Protein AF-A0A1Z9LN44-F1 (afdb_monomer)

Secondary structure (DSSP, 8-state):
-EES-EE-TT-EE-S-EEES-EE-TT-EE-TT-EEES-EE---SSPPPHHHHHHHHHTTPPPSEE-TT-EEESEEE-TT-EE-TT-EE--TT--S-EEEGGGTEEEETTEEEEPTT-EE-TT-B-

Structure (mmCIF, N/CA/C/O backbone):
data_AF-A0A1Z9LN44-F1
#
_entry.id   AF-A0A1Z9LN44-F1
#
loop_
_atom_site.group_PDB
_atom_site.id
_atom_site.type_symbol
_atom_site.label_atom_id
_atom_site.label_alt_id
_atom_site.label_comp_id
_atom_site.label_asym_id
_atom_site.label_entity_id
_atom_site.label_seq_id
_atom_site.pdbx_PDB_ins_code
_atom_site.Cartn_x
_atom_site.Cartn_y
_atom_site.Cartn_z
_atom_site.occupancy
_atom_site.B_iso_or_equiv
_atom_site.auth_seq_id
_atom_site.auth_comp_id
_atom_site.auth_asym_id
_atom_site.auth_atom_id
_atom_site.pdbx_PDB_model_num
ATOM 1 N N . GLN A 1 1 ? 5.249 14.923 4.087 1.00 91.19 1 GLN A N 1
ATOM 2 C CA . GLN A 1 1 ? 5.811 15.051 5.451 1.00 91.19 1 GLN A CA 1
ATOM 3 C C . GLN A 1 1 ? 5.856 13.667 6.087 1.00 91.19 1 GLN A C 1
ATOM 5 O O . GLN A 1 1 ? 4.901 12.926 5.902 1.00 91.19 1 GLN A O 1
ATOM 10 N N . ILE A 1 2 ? 6.931 13.304 6.794 1.00 96.94 2 ILE A N 1
ATOM 11 C CA . ILE A 1 2 ? 7.045 12.009 7.490 1.00 96.94 2 ILE A CA 1
ATOM 12 C C . ILE A 1 2 ? 7.294 12.278 8.974 1.00 96.94 2 ILE A C 1
ATOM 14 O O . ILE A 1 2 ? 8.217 13.020 9.305 1.00 96.94 2 ILE A O 1
ATOM 18 N N . THR A 1 3 ? 6.479 11.706 9.857 1.00 98.44 3 THR A N 1
ATOM 19 C CA . THR A 1 3 ? 6.568 11.903 11.313 1.00 98.44 3 THR A CA 1
ATOM 20 C C . THR A 1 3 ? 6.318 10.595 12.058 1.00 98.44 3 THR A C 1
ATOM 22 O O . THR A 1 3 ? 5.474 9.791 11.659 1.00 98.44 3 THR A O 1
ATOM 25 N N . ASN A 1 4 ? 7.066 10.358 13.141 1.00 98.06 4 ASN A N 1
ATOM 26 C CA . ASN A 1 4 ? 6.924 9.181 14.013 1.00 98.06 4 ASN A CA 1
ATOM 27 C C . ASN A 1 4 ? 6.892 7.839 13.259 1.00 98.06 4 ASN A C 1
ATOM 29 O O . ASN A 1 4 ? 6.145 6.942 13.629 1.00 98.06 4 ASN A O 1
ATOM 33 N N . SER A 1 5 ? 7.642 7.723 12.161 1.00 98.56 5 SER A N 1
ATOM 34 C CA . SER A 1 5 ? 7.526 6.593 11.237 1.00 98.56 5 SER A CA 1
ATOM 35 C C . SER A 1 5 ? 8.878 5.971 10.923 1.00 98.56 5 SER A C 1
ATOM 37 O O . SER A 1 5 ? 9.894 6.665 10.890 1.00 98.56 5 SER A O 1
ATOM 39 N N . ILE A 1 6 ? 8.870 4.669 10.650 1.00 98.44 6 ILE A N 1
ATOM 40 C CA . ILE A 1 6 ? 10.037 3.910 10.193 1.00 98.44 6 ILE A CA 1
ATOM 41 C C . ILE A 1 6 ? 9.913 3.708 8.686 1.00 98.44 6 ILE A C 1
ATOM 43 O O . ILE A 1 6 ? 8.862 3.292 8.200 1.00 98.44 6 ILE A O 1
ATOM 47 N N . VAL A 1 7 ? 10.988 3.988 7.949 1.00 98.31 7 VAL A N 1
ATOM 48 C CA . VAL A 1 7 ? 11.050 3.795 6.496 1.00 98.31 7 VAL A CA 1
ATOM 49 C C . VAL A 1 7 ? 12.089 2.733 6.173 1.00 98.31 7 VAL A C 1
ATOM 51 O O . VAL A 1 7 ? 13.272 2.902 6.458 1.00 98.31 7 VAL A O 1
ATOM 54 N N . GLY A 1 8 ? 11.628 1.635 5.586 1.00 97.38 8 GLY A N 1
ATOM 55 C CA . GLY A 1 8 ? 12.452 0.517 5.162 1.00 97.38 8 GLY A CA 1
ATOM 56 C C . GLY A 1 8 ? 13.244 0.806 3.891 1.00 97.38 8 GLY A C 1
ATOM 57 O O . GLY A 1 8 ? 12.963 1.736 3.128 1.00 97.38 8 GLY A O 1
ATOM 58 N N . GLU A 1 9 ? 14.240 -0.038 3.653 1.00 97.88 9 GLU A N 1
ATOM 59 C CA . GLU A 1 9 ? 15.182 0.081 2.543 1.00 97.88 9 GLU A CA 1
ATOM 60 C C . GLU A 1 9 ? 14.505 0.050 1.170 1.00 97.88 9 GLU A C 1
ATOM 62 O O . GLU A 1 9 ? 13.513 -0.649 0.951 1.00 97.88 9 GLU A O 1
ATOM 67 N N . GLY A 1 10 ? 15.064 0.797 0.215 1.00 96.69 10 GLY A N 1
ATOM 68 C CA . GLY A 1 10 ? 14.580 0.816 -1.167 1.00 96.69 10 GLY A CA 1
ATOM 69 C C . GLY A 1 10 ? 13.183 1.417 -1.344 1.00 96.69 10 GLY A C 1
ATOM 70 O O . GLY A 1 10 ? 12.569 1.206 -2.386 1.00 96.69 10 GLY A O 1
ATOM 71 N N . SER A 1 11 ? 12.657 2.135 -0.348 1.00 97.50 11 SER A N 1
ATOM 72 C CA . SER A 1 11 ? 11.354 2.792 -0.454 1.00 97.50 11 SER A CA 1
ATOM 73 C C . SER A 1 11 ? 11.384 3.955 -1.452 1.00 97.50 11 SER A C 1
ATOM 75 O O . SER A 1 11 ? 12.303 4.772 -1.452 1.00 97.50 11 SER A O 1
ATOM 77 N N . ILE A 1 12 ? 10.346 4.054 -2.281 1.00 97.88 12 ILE A N 1
ATOM 78 C CA . ILE A 1 12 ? 10.142 5.135 -3.249 1.00 97.88 12 ILE A CA 1
ATOM 79 C C . ILE A 1 12 ? 8.933 5.945 -2.790 1.00 97.88 12 ILE A C 1
ATOM 81 O O . ILE A 1 12 ? 7.792 5.505 -2.928 1.00 97.88 12 ILE A O 1
ATOM 85 N N . LEU A 1 13 ? 9.186 7.137 -2.253 1.00 97.88 13 LEU A N 1
ATOM 86 C CA . LEU A 1 13 ? 8.158 8.024 -1.710 1.00 97.88 13 LEU A CA 1
ATOM 87 C C . LEU A 1 13 ? 8.063 9.290 -2.567 1.00 97.88 13 LEU A C 1
ATOM 89 O O . LEU A 1 13 ? 9.072 9.951 -2.821 1.00 97.88 13 LEU A O 1
ATOM 93 N N . LYS A 1 14 ? 6.857 9.622 -3.030 1.00 97.12 14 LYS A N 1
ATOM 94 C CA . LYS A 1 14 ? 6.560 10.893 -3.707 1.00 97.12 14 LYS A CA 1
ATOM 95 C C . LYS A 1 14 ? 6.056 11.932 -2.695 1.00 97.12 14 LYS A C 1
ATOM 97 O O . LYS A 1 14 ? 6.318 11.821 -1.496 1.00 97.12 14 LYS A O 1
ATOM 102 N N . SER A 1 15 ? 5.343 12.955 -3.162 1.00 97.06 15 SER A N 1
ATOM 103 C CA . SER A 1 15 ? 4.736 13.991 -2.319 1.00 97.06 15 SER A CA 1
ATOM 104 C C . SER A 1 15 ? 3.594 13.412 -1.476 1.00 97.06 15 SER A C 1
ATOM 106 O O . SER A 1 15 ? 2.438 13.513 -1.861 1.00 97.06 15 SER A O 1
ATOM 108 N N . CYS A 1 16 ? 3.916 12.778 -0.347 1.00 97.62 16 CYS A N 1
ATOM 109 C CA . CYS A 1 16 ? 2.964 12.081 0.525 1.00 97.62 16 CYS A CA 1
ATOM 110 C C . CYS A 1 16 ? 3.095 12.507 1.998 1.00 97.62 16 CYS A C 1
ATOM 112 O O . CYS A 1 16 ? 4.082 13.135 2.409 1.00 97.62 16 CYS A O 1
ATOM 114 N N . SER A 1 17 ? 2.087 12.157 2.795 1.00 98.50 17 SER A N 1
ATOM 115 C CA . SER A 1 17 ? 2.015 12.394 4.237 1.00 98.50 17 SER A CA 1
ATOM 116 C C . SER A 1 17 ? 1.961 11.065 4.978 1.00 98.50 17 SER A C 1
ATOM 118 O O . SER A 1 17 ? 1.038 10.283 4.780 1.00 98.50 17 SER A O 1
ATOM 120 N N . ILE A 1 18 ? 2.955 10.804 5.824 1.00 98.62 18 ILE A N 1
ATOM 121 C CA . ILE A 1 18 ? 3.114 9.538 6.544 1.00 98.62 18 ILE A CA 1
ATOM 122 C C . ILE A 1 18 ? 3.272 9.856 8.030 1.00 98.62 18 ILE A C 1
ATOM 124 O O . ILE A 1 18 ? 4.232 10.523 8.421 1.00 98.62 18 ILE A O 1
ATOM 128 N N . HIS A 1 19 ? 2.337 9.389 8.852 1.00 98.75 19 HIS A N 1
ATOM 129 C CA . HIS A 1 19 ? 2.322 9.637 10.291 1.00 98.75 19 HIS A CA 1
ATOM 130 C C . HIS A 1 19 ? 2.137 8.332 11.063 1.00 98.75 19 HIS A C 1
ATOM 132 O O . HIS A 1 19 ? 1.161 7.617 10.845 1.00 98.75 19 HIS A O 1
ATOM 138 N N . HIS A 1 20 ? 3.031 8.051 12.010 1.00 98.69 20 HIS A N 1
ATOM 139 C CA . HIS A 1 20 ? 2.941 6.870 12.873 1.00 98.69 20 HIS A CA 1
ATOM 140 C C . HIS A 1 20 ? 2.784 5.559 12.080 1.00 98.69 20 HIS A C 1
ATOM 142 O O . HIS A 1 20 ? 1.851 4.786 12.277 1.00 98.69 20 HIS A O 1
ATOM 148 N N . CYS A 1 21 ? 3.669 5.350 11.106 1.00 98.75 21 CYS A N 1
ATOM 149 C CA . CYS A 1 21 ? 3.632 4.199 10.209 1.00 98.75 21 CYS A CA 1
ATOM 150 C C . CYS A 1 21 ? 4.946 3.417 10.228 1.00 98.75 21 CYS A C 1
ATOM 152 O O . CYS A 1 21 ? 6.016 3.947 10.533 1.00 98.75 21 CYS A O 1
ATOM 154 N N . VAL A 1 22 ? 4.875 2.160 9.802 1.00 98.75 22 VAL A N 1
ATOM 155 C CA . VAL A 1 22 ? 6.055 1.357 9.469 1.00 98.75 22 VAL A CA 1
ATOM 156 C C . VAL A 1 22 ? 5.965 0.998 7.997 1.00 98.75 22 VAL A C 1
ATOM 158 O O . VAL A 1 22 ? 5.019 0.336 7.579 1.00 98.75 22 VAL A O 1
ATOM 161 N N . LEU A 1 23 ? 6.930 1.455 7.204 1.00 98.56 23 LEU A N 1
ATOM 162 C CA . LEU A 1 23 ? 7.051 1.106 5.795 1.00 98.56 23 LEU A CA 1
ATOM 163 C C . LEU A 1 23 ? 8.133 0.043 5.646 1.00 98.56 23 LEU A C 1
ATOM 165 O O . LEU A 1 23 ? 9.288 0.268 5.989 1.00 98.56 23 LEU A O 1
ATOM 169 N N . GLY A 1 24 ? 7.754 -1.112 5.123 1.00 98.25 24 GLY A N 1
ATOM 170 C CA . GLY A 1 24 ? 8.633 -2.226 4.822 1.00 98.25 24 GLY A CA 1
ATOM 171 C C . GLY A 1 24 ? 9.465 -1.977 3.570 1.00 98.25 24 GLY A C 1
ATOM 172 O O . GLY A 1 24 ? 9.354 -0.946 2.899 1.00 98.25 24 GLY A O 1
ATOM 173 N N . VAL A 1 25 ? 10.321 -2.941 3.250 1.00 98.12 25 VAL A N 1
ATOM 174 C CA . VAL A 1 25 ? 11.273 -2.830 2.140 1.00 98.12 25 VAL A CA 1
ATOM 175 C C . VAL A 1 25 ? 10.567 -2.627 0.800 1.00 98.12 25 VAL A C 1
ATOM 177 O O . VAL A 1 25 ? 9.528 -3.228 0.531 1.00 98.12 25 VAL A O 1
ATOM 180 N N . ARG A 1 26 ? 11.151 -1.797 -0.066 1.00 98.25 26 ARG A N 1
ATOM 181 C CA . ARG A 1 26 ? 10.644 -1.512 -1.420 1.00 98.25 26 ARG A CA 1
ATOM 182 C C . ARG A 1 26 ? 9.212 -0.967 -1.449 1.00 98.25 26 ARG A C 1
ATOM 184 O O . ARG A 1 26 ? 8.508 -1.120 -2.445 1.00 98.25 26 ARG A O 1
ATOM 191 N N . SER A 1 27 ? 8.770 -0.321 -0.370 1.00 98.31 27 SER A N 1
ATOM 192 C CA . SER A 1 27 ? 7.466 0.341 -0.339 1.00 98.31 27 SER A CA 1
ATOM 193 C C . SER A 1 27 ? 7.417 1.455 -1.381 1.00 98.31 27 SER A C 1
ATOM 195 O O . SER A 1 27 ? 8.319 2.290 -1.443 1.00 98.31 27 SER A O 1
ATOM 197 N N . ARG A 1 28 ? 6.352 1.502 -2.184 1.00 98.12 28 ARG A N 1
ATOM 198 C CA . ARG A 1 28 ? 6.139 2.570 -3.164 1.00 98.12 28 ARG A CA 1
ATOM 199 C C . ARG A 1 28 ? 4.862 3.335 -2.867 1.00 98.12 28 ARG A C 1
ATOM 201 O O . ARG A 1 28 ? 3.775 2.765 -2.924 1.00 98.12 28 ARG A O 1
ATOM 208 N N . ILE A 1 29 ? 5.018 4.620 -2.568 1.00 98.50 29 ILE A N 1
ATOM 209 C CA . ILE A 1 29 ? 3.936 5.519 -2.171 1.00 98.50 29 ILE A CA 1
ATOM 210 C C . ILE A 1 29 ? 3.871 6.678 -3.168 1.00 98.50 29 ILE A C 1
ATOM 212 O O . ILE A 1 29 ? 4.824 7.457 -3.282 1.00 98.50 29 ILE A O 1
ATOM 216 N N . GLU A 1 30 ? 2.768 6.767 -3.915 1.00 98.31 30 GLU A N 1
ATOM 217 C CA . GLU A 1 30 ? 2.554 7.818 -4.914 1.00 98.31 30 GLU A CA 1
ATOM 218 C C . GLU A 1 30 ? 2.147 9.160 -4.272 1.00 98.31 30 GLU A C 1
ATOM 220 O O . GLU A 1 30 ? 2.022 9.296 -3.052 1.00 98.31 30 GLU A O 1
ATOM 225 N N . SER A 1 31 ? 2.025 10.201 -5.099 1.00 98.44 31 SER A N 1
ATOM 226 C CA . SER A 1 31 ? 1.705 11.554 -4.634 1.00 98.44 31 SER A CA 1
ATOM 227 C C . SER A 1 31 ? 0.319 11.638 -3.995 1.00 98.44 31 SER A C 1
ATOM 229 O O . SER A 1 31 ? -0.583 10.865 -4.309 1.00 98.44 31 SER A O 1
ATOM 231 N N . ASP A 1 32 ? 0.139 12.622 -3.122 1.00 98.38 32 ASP A N 1
ATOM 232 C CA . ASP A 1 32 ? -1.119 12.948 -2.448 1.00 98.38 32 ASP A CA 1
ATOM 233 C C . ASP A 1 32 ? -1.658 11.811 -1.557 1.00 98.38 32 ASP A C 1
ATOM 235 O O . ASP A 1 32 ? -2.812 11.836 -1.140 1.00 98.38 32 ASP A O 1
ATOM 239 N N . VAL A 1 33 ? -0.819 10.817 -1.241 1.00 98.75 33 VAL A N 1
ATOM 240 C CA . VAL A 1 33 ? -1.164 9.727 -0.326 1.00 98.75 33 VAL A CA 1
ATOM 241 C C . VAL A 1 33 ? -1.055 10.179 1.126 1.00 98.75 33 VAL A C 1
ATOM 243 O O . VAL A 1 33 ? -0.085 10.839 1.513 1.00 98.75 33 VAL A O 1
ATOM 246 N N . VAL A 1 34 ? -2.018 9.749 1.942 1.00 98.81 34 VAL A N 1
ATOM 247 C CA . VAL A 1 34 ? -2.010 9.908 3.398 1.00 98.81 34 VAL A CA 1
ATOM 248 C C . VAL A 1 34 ? -1.995 8.532 4.058 1.00 98.81 34 VAL A C 1
ATOM 250 O O . VAL A 1 34 ? -2.966 7.788 3.957 1.00 98.81 34 VAL A O 1
ATOM 253 N N . LEU A 1 35 ? -0.911 8.209 4.761 1.00 98.75 35 LEU A N 1
ATOM 254 C CA . LEU A 1 35 ? -0.807 7.023 5.611 1.00 98.75 35 LEU A CA 1
ATOM 255 C C . LEU A 1 35 ? -0.797 7.440 7.081 1.00 98.75 35 LEU A C 1
ATOM 257 O O . LEU A 1 35 ? 0.001 8.293 7.483 1.00 98.75 35 LEU A O 1
ATOM 261 N N . GLN A 1 36 ? -1.662 6.822 7.882 1.00 98.75 36 GLN A N 1
ATOM 262 C CA . GLN A 1 36 ? -1.737 7.054 9.322 1.00 98.75 36 GLN A CA 1
ATOM 263 C C . GLN A 1 36 ? -1.911 5.735 10.077 1.00 98.75 36 GLN A C 1
ATOM 265 O O . GLN A 1 36 ? -2.750 4.921 9.692 1.00 98.75 36 GLN A O 1
ATOM 270 N N . ASP A 1 37 ? -1.158 5.514 11.154 1.00 98.62 37 ASP A N 1
ATOM 271 C CA . ASP A 1 37 ? -1.330 4.337 12.024 1.00 98.62 37 ASP A CA 1
ATOM 272 C C . ASP A 1 37 ? -1.307 3.009 11.232 1.00 98.62 37 ASP A C 1
ATOM 274 O O . ASP A 1 37 ? -2.105 2.107 11.473 1.00 98.62 37 ASP A O 1
ATOM 278 N N . THR A 1 38 ? -0.457 2.927 10.200 1.00 98.75 38 THR A N 1
ATOM 279 C CA . THR A 1 38 ? -0.501 1.869 9.177 1.00 98.75 38 THR A CA 1
ATOM 280 C C . THR A 1 38 ? 0.837 1.140 9.064 1.00 98.75 38 THR A C 1
ATOM 282 O O . THR A 1 38 ? 1.905 1.758 9.032 1.00 98.75 38 THR A O 1
ATOM 285 N N . LEU A 1 39 ? 0.776 -0.188 8.954 1.00 98.81 39 LEU A N 1
ATOM 286 C CA . LEU A 1 39 ? 1.910 -1.038 8.596 1.00 98.81 39 LEU A CA 1
ATOM 287 C C . LEU A 1 39 ? 1.840 -1.365 7.103 1.00 98.81 39 LEU A C 1
ATOM 289 O O . LEU A 1 39 ? 0.896 -2.002 6.650 1.00 98.81 39 LEU A O 1
ATOM 293 N N . VAL A 1 40 ? 2.853 -0.972 6.341 1.00 98.69 40 VAL A N 1
ATOM 294 C CA . VAL A 1 40 ? 3.022 -1.363 4.939 1.00 98.69 40 VAL A CA 1
ATOM 295 C C . VAL A 1 40 ? 4.129 -2.405 4.887 1.00 98.69 40 VAL A C 1
ATOM 297 O O . VAL A 1 40 ? 5.264 -2.090 5.209 1.00 98.69 40 VAL A O 1
ATOM 300 N N . MET A 1 41 ? 3.844 -3.642 4.486 1.00 98.50 41 MET A N 1
ATOM 301 C CA . MET A 1 41 ? 4.852 -4.713 4.429 1.00 98.50 41 MET A CA 1
ATOM 302 C C . MET A 1 41 ? 5.859 -4.521 3.283 1.00 9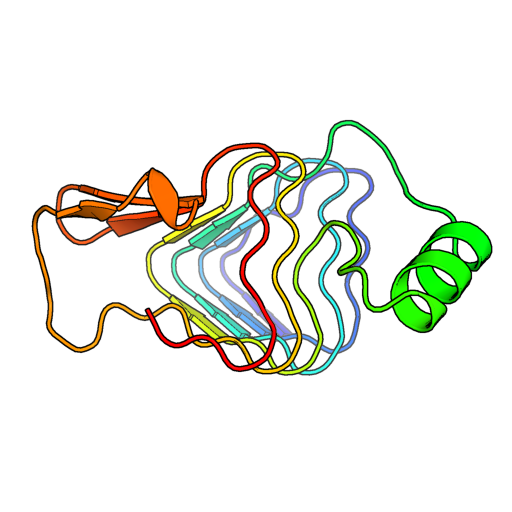8.50 41 MET A C 1
ATOM 304 O O . MET A 1 41 ? 6.974 -5.042 3.345 1.00 98.50 41 MET A O 1
ATOM 308 N N . GLY A 1 42 ? 5.486 -3.756 2.253 1.00 97.81 42 GLY A N 1
ATOM 309 C CA . GLY A 1 42 ? 6.349 -3.404 1.128 1.00 97.81 42 GLY A CA 1
ATOM 310 C C . GLY A 1 42 ? 6.220 -4.359 -0.061 1.00 97.81 42 GLY A C 1
ATOM 311 O O . GLY A 1 42 ? 5.128 -4.845 -0.360 1.00 97.81 42 GLY A O 1
ATOM 312 N N . ALA A 1 43 ? 7.321 -4.607 -0.772 1.00 98.06 43 ALA A N 1
ATOM 313 C CA . ALA A 1 43 ? 7.312 -5.403 -1.998 1.00 98.06 43 ALA A CA 1
ATOM 314 C C . ALA A 1 43 ? 8.517 -6.348 -2.133 1.00 98.06 43 ALA A C 1
ATOM 316 O O . ALA A 1 43 ? 9.649 -6.060 -1.729 1.00 98.06 43 ALA A O 1
ATOM 317 N N . ASP A 1 44 ? 8.270 -7.496 -2.761 1.00 97.94 44 ASP A N 1
ATOM 318 C CA . ASP A 1 44 ? 9.295 -8.491 -3.081 1.00 97.94 44 ASP A CA 1
ATOM 319 C C . ASP A 1 44 ? 10.141 -8.070 -4.301 1.00 97.94 44 ASP A C 1
ATOM 321 O O . ASP A 1 44 ? 11.287 -8.500 -4.428 1.00 97.94 44 ASP A O 1
ATOM 325 N N . PHE A 1 45 ? 9.619 -7.184 -5.155 1.00 97.56 45 PHE A N 1
ATOM 326 C CA . PHE A 1 45 ? 10.247 -6.723 -6.397 1.00 97.56 45 PHE A CA 1
ATOM 327 C C . PHE A 1 45 ? 9.925 -5.248 -6.688 1.00 97.56 45 PHE A C 1
ATOM 329 O O . PHE A 1 45 ? 9.017 -4.667 -6.096 1.00 97.56 45 PHE A O 1
ATOM 336 N N . PHE A 1 46 ? 10.681 -4.645 -7.607 1.00 97.06 46 PHE A N 1
ATOM 337 C CA . PHE A 1 46 ? 10.356 -3.343 -8.191 1.00 97.06 46 PHE A CA 1
ATOM 338 C C . PHE A 1 46 ? 9.663 -3.537 -9.537 1.00 97.06 46 PHE A C 1
ATOM 340 O O . PHE A 1 46 ? 10.055 -4.411 -10.302 1.00 97.06 46 PHE A O 1
ATOM 347 N N . GLU A 1 47 ? 8.685 -2.687 -9.837 1.00 96.62 47 GLU A N 1
ATOM 348 C CA . GLU A 1 47 ? 8.187 -2.497 -11.202 1.00 96.62 47 GLU A CA 1
ATOM 349 C C . GLU A 1 47 ? 8.880 -1.267 -11.802 1.00 96.62 47 GLU A C 1
ATOM 351 O O . GLU A 1 47 ? 8.874 -0.180 -11.200 1.00 96.62 47 GLU A O 1
ATOM 356 N N . SER A 1 48 ? 9.483 -1.438 -12.977 1.00 96.06 48 SER A N 1
ATOM 357 C CA . SER A 1 48 ? 10.080 -0.350 -13.751 1.00 96.06 48 SER A CA 1
ATOM 358 C C . SER A 1 48 ? 9.026 0.676 -14.174 1.00 96.06 48 SER A C 1
ATOM 360 O O . SER A 1 48 ? 7.824 0.411 -14.184 1.00 96.06 48 SER A O 1
ATOM 362 N N . SER A 1 49 ? 9.466 1.885 -14.521 1.00 93.81 49 SER A N 1
ATOM 363 C CA . SER A 1 49 ? 8.552 2.933 -14.986 1.00 93.81 49 SER A CA 1
ATOM 364 C C . SER A 1 49 ? 7.753 2.500 -16.222 1.00 93.81 49 SER A C 1
ATOM 366 O O . SER A 1 49 ? 6.554 2.768 -16.272 1.00 93.81 49 SER A O 1
ATOM 368 N N . ASP A 1 50 ? 8.385 1.781 -17.154 1.00 96.50 50 ASP A N 1
ATOM 369 C CA . ASP A 1 50 ? 7.753 1.320 -18.397 1.00 96.50 50 ASP A CA 1
ATOM 370 C C . ASP A 1 50 ? 6.722 0.215 -18.136 1.00 96.50 50 ASP A C 1
ATOM 372 O O . ASP A 1 50 ? 5.610 0.274 -18.656 1.00 96.50 50 ASP A O 1
ATOM 376 N N . GLU A 1 51 ? 7.039 -0.756 -17.268 1.00 96.06 51 GLU A N 1
ATOM 377 C CA . GLU A 1 51 ? 6.085 -1.800 -16.861 1.00 96.06 51 GLU A CA 1
ATOM 378 C C . GLU A 1 51 ? 4.849 -1.198 -16.194 1.00 96.06 51 GLU A C 1
ATOM 380 O O . GLU A 1 51 ? 3.727 -1.629 -16.458 1.00 96.06 51 GLU A O 1
ATOM 385 N N . ARG A 1 52 ? 5.041 -0.182 -15.346 1.00 96.38 52 ARG A N 1
ATOM 386 C CA . ARG A 1 52 ? 3.936 0.502 -14.666 1.00 96.38 52 ARG A CA 1
ATOM 387 C C . ARG A 1 52 ? 3.067 1.277 -15.644 1.00 96.38 52 ARG A C 1
ATOM 389 O O . ARG A 1 52 ? 1.849 1.169 -15.551 1.00 96.38 52 ARG A O 1
ATOM 396 N N . ALA A 1 53 ? 3.677 2.021 -16.566 1.00 94.94 53 ALA A N 1
ATOM 397 C CA . ALA A 1 53 ? 2.949 2.769 -17.587 1.00 94.94 53 ALA A CA 1
ATOM 398 C C . ALA A 1 53 ? 2.127 1.824 -18.475 1.00 94.94 53 ALA A C 1
ATOM 400 O O . ALA A 1 53 ? 0.918 1.996 -18.603 1.00 94.94 53 ALA A O 1
ATOM 401 N N . LEU A 1 54 ? 2.753 0.755 -18.978 1.00 96.25 54 LEU A N 1
ATOM 402 C CA . LEU A 1 54 ? 2.083 -0.257 -19.794 1.00 96.25 54 LEU A CA 1
ATOM 403 C C . LEU A 1 54 ? 0.944 -0.954 -19.036 1.00 96.25 54 LEU A C 1
ATOM 405 O O . LEU A 1 54 ? -0.106 -1.248 -19.609 1.00 96.25 54 LEU A O 1
ATOM 409 N N . LEU A 1 55 ? 1.141 -1.246 -17.748 1.00 95.94 55 LEU A N 1
ATOM 410 C CA . LEU A 1 55 ? 0.106 -1.847 -16.913 1.00 95.94 55 LEU A CA 1
ATOM 411 C C . LEU A 1 55 ? -1.089 -0.901 -16.747 1.00 95.94 55 LEU A C 1
ATOM 413 O O . LEU A 1 55 ? -2.226 -1.341 -16.901 1.00 95.94 55 LEU A O 1
ATOM 417 N N . GLN A 1 56 ? -0.838 0.383 -16.488 1.00 93.94 56 GLN A N 1
ATOM 418 C CA . GLN A 1 56 ? -1.882 1.400 -16.357 1.00 93.94 56 GLN A CA 1
ATOM 419 C C . GLN A 1 56 ? -2.652 1.616 -17.663 1.00 93.94 56 GLN A C 1
ATOM 421 O O . GLN A 1 56 ? -3.877 1.693 -17.634 1.00 93.94 56 GLN A O 1
ATOM 426 N N . GLU A 1 57 ? -1.972 1.636 -18.813 1.00 94.81 57 GLU A N 1
ATOM 427 C CA . GLU A 1 57 ? -2.613 1.707 -20.136 1.00 94.81 57 GLU A CA 1
ATOM 428 C C . GLU A 1 57 ? -3.581 0.542 -20.383 1.00 94.81 57 GLU A C 1
ATOM 430 O O . GLU A 1 57 ? -4.597 0.695 -21.058 1.00 94.81 57 GLU A O 1
ATOM 435 N N . ARG A 1 58 ? -3.294 -0.624 -19.795 1.00 95.94 58 ARG A N 1
ATOM 436 C CA . ARG A 1 58 ? -4.148 -1.820 -19.853 1.00 95.94 58 ARG A CA 1
ATOM 437 C C . ARG A 1 58 ? -5.225 -1.853 -18.763 1.00 95.94 58 ARG A C 1
ATOM 439 O O . ARG A 1 58 ? -5.912 -2.863 -18.631 1.00 95.94 58 ARG A O 1
ATOM 446 N N . GLY A 1 59 ? -5.365 -0.787 -17.975 1.00 93.81 59 GLY A N 1
ATOM 447 C CA . GLY A 1 59 ? -6.312 -0.696 -16.861 1.00 93.81 59 GLY A CA 1
ATOM 448 C C . GLY A 1 59 ? -5.882 -1.447 -15.596 1.00 93.81 59 GLY A C 1
ATOM 449 O O . GLY A 1 59 ? -6.697 -1.658 -14.703 1.00 93.81 59 GLY A O 1
ATOM 450 N N . GLY A 1 60 ? -4.623 -1.881 -15.508 1.00 96.44 60 GLY A N 1
ATOM 451 C CA . GLY A 1 60 ? -4.072 -2.525 -14.321 1.00 96.44 60 GLY A CA 1
ATOM 452 C C . GLY A 1 60 ? -3.552 -1.524 -13.285 1.00 96.44 60 GLY A C 1
ATOM 453 O O . GLY A 1 60 ? -3.151 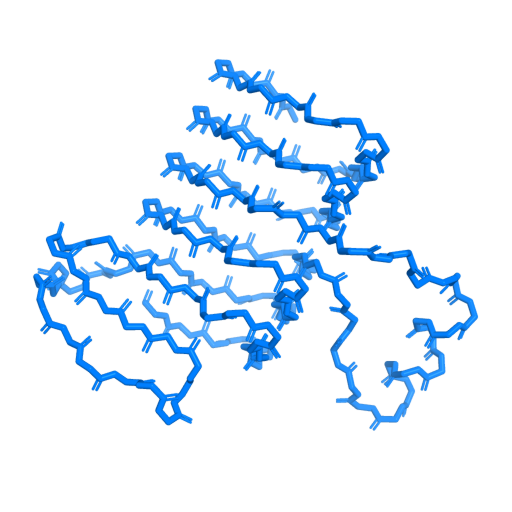-0.407 -13.610 1.00 96.44 60 GLY A O 1
ATOM 454 N N . ILE A 1 61 ? -3.504 -1.955 -12.023 1.00 98.25 61 ILE A N 1
ATOM 455 C CA . ILE A 1 61 ? -3.024 -1.143 -10.897 1.00 98.25 61 ILE A CA 1
ATOM 456 C C . ILE A 1 61 ? -1.603 -1.591 -10.523 1.00 98.25 61 ILE A C 1
ATOM 458 O O . ILE A 1 61 ? -1.409 -2.763 -10.189 1.00 98.25 61 ILE A O 1
ATOM 462 N N . PRO A 1 62 ? -0.592 -0.708 -10.573 1.00 98.12 62 PRO A N 1
ATOM 463 C CA . PRO A 1 62 ? 0.771 -1.028 -10.151 1.00 98.12 62 PRO A CA 1
ATOM 464 C C . PRO A 1 62 ? 0.901 -1.392 -8.662 1.00 98.12 62 PRO A C 1
ATOM 466 O O . PRO A 1 62 ? 0.061 -1.021 -7.848 1.00 98.12 62 PRO A O 1
ATOM 469 N N . VAL A 1 63 ? 1.987 -2.074 -8.284 1.00 98.50 63 VAL A N 1
ATOM 470 C CA . VAL A 1 63 ? 2.306 -2.357 -6.873 1.00 98.50 63 VAL A CA 1
ATOM 471 C C . VAL A 1 63 ? 2.558 -1.052 -6.118 1.00 98.50 63 VAL A C 1
ATOM 473 O O . VAL A 1 63 ? 3.219 -0.132 -6.623 1.00 98.50 63 VAL A O 1
ATOM 476 N N . GLY A 1 64 ? 2.064 -1.001 -4.885 1.00 98.25 64 GLY A N 1
ATOM 477 C CA . GLY A 1 64 ? 2.184 0.129 -3.978 1.00 98.25 64 GLY A CA 1
ATOM 478 C C . GLY A 1 64 ? 0.850 0.824 -3.731 1.00 98.25 64 GLY A C 1
ATOM 479 O O . GLY A 1 64 ? -0.223 0.259 -3.946 1.00 98.25 64 GLY A O 1
ATOM 480 N N . VAL A 1 65 ? 0.940 2.064 -3.252 1.00 98.75 65 VAL A N 1
ATOM 481 C CA . VAL A 1 65 ? -0.222 2.892 -2.920 1.00 98.75 65 VAL A CA 1
ATOM 482 C C . VAL A 1 65 ? -0.403 3.980 -3.970 1.00 98.75 65 VAL A C 1
ATOM 484 O O . VAL A 1 65 ? 0.471 4.837 -4.123 1.00 98.75 65 VAL A O 1
ATOM 487 N N . GLY A 1 66 ? -1.520 3.913 -4.696 1.00 98.50 66 GLY A N 1
ATOM 488 C CA . GLY A 1 66 ? -1.883 4.824 -5.776 1.00 98.50 66 GLY A CA 1
ATOM 489 C C . GLY A 1 66 ? -2.162 6.253 -5.314 1.00 98.50 66 GLY A C 1
ATOM 490 O O . GLY A 1 66 ? -2.336 6.533 -4.130 1.00 98.50 66 GLY A O 1
ATOM 491 N N . LYS A 1 67 ? -2.174 7.181 -6.274 1.00 98.50 67 LYS A N 1
ATOM 492 C CA . LYS A 1 67 ? -2.248 8.625 -6.017 1.00 98.50 67 LYS A CA 1
ATOM 493 C C . LYS A 1 67 ? -3.521 9.006 -5.249 1.00 98.50 67 LYS A C 1
ATOM 495 O O . LYS A 1 67 ? -4.595 8.485 -5.534 1.00 98.50 67 LYS A O 1
ATOM 500 N N . GLY A 1 68 ? -3.425 9.957 -4.319 1.00 98.38 68 GLY A N 1
ATOM 501 C CA . GLY A 1 68 ? -4.595 10.516 -3.623 1.00 98.38 68 GLY A CA 1
ATOM 502 C C . GLY A 1 68 ? -5.282 9.560 -2.641 1.00 98.38 68 GLY A C 1
ATOM 503 O O . GLY A 1 68 ? -6.377 9.850 -2.167 1.00 98.38 68 GLY A O 1
ATOM 504 N N . THR A 1 69 ? -4.670 8.410 -2.360 1.00 98.81 69 THR A N 1
ATOM 505 C CA . THR A 1 69 ? -5.237 7.384 -1.485 1.00 98.81 69 THR A CA 1
ATOM 506 C C . THR A 1 69 ? -5.002 7.712 -0.013 1.00 98.81 69 THR A C 1
ATOM 508 O O . THR A 1 69 ? -3.928 8.163 0.380 1.00 98.81 69 THR A O 1
ATOM 511 N N . THR A 1 70 ? -6.005 7.461 0.826 1.00 98.81 70 THR A N 1
ATOM 512 C CA . THR A 1 70 ? -5.916 7.620 2.283 1.00 98.81 70 THR A CA 1
ATOM 513 C C . THR A 1 70 ? -6.069 6.270 2.964 1.00 98.81 70 THR A C 1
ATOM 515 O O . THR A 1 70 ? -7.068 5.585 2.761 1.00 98.81 70 THR A O 1
ATOM 518 N N . VAL A 1 71 ? -5.106 5.906 3.808 1.00 98.81 71 VAL A N 1
ATOM 519 C CA . VAL A 1 71 ? -5.120 4.666 4.592 1.00 98.81 71 VAL A CA 1
ATOM 520 C C . VAL A 1 71 ? -4.903 4.998 6.062 1.00 98.81 71 VAL A C 1
ATOM 522 O O . VAL A 1 71 ? -3.951 5.700 6.417 1.00 98.81 71 VAL A O 1
ATOM 525 N N . LYS A 1 72 ? -5.798 4.502 6.918 1.00 98.62 72 LYS A 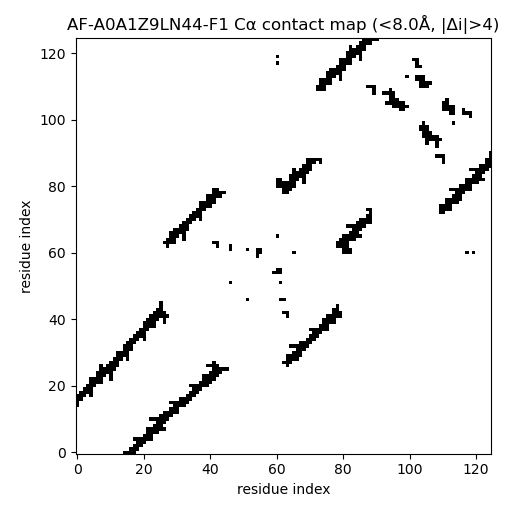N 1
ATOM 526 C CA . LYS A 1 72 ? -5.742 4.666 8.368 1.00 98.62 72 LYS A CA 1
ATOM 527 C C . LYS A 1 72 ? -5.959 3.334 9.069 1.00 98.62 72 LYS A C 1
ATOM 529 O O . LYS A 1 72 ? -6.893 2.617 8.725 1.00 98.62 72 LYS A O 1
ATOM 534 N N . ARG A 1 73 ? -5.143 3.051 10.089 1.00 98.38 73 ARG A N 1
ATOM 535 C CA . ARG A 1 73 ? -5.299 1.883 10.974 1.00 98.38 73 ARG A CA 1
ATOM 536 C C . ARG A 1 73 ? -5.408 0.563 10.195 1.00 98.38 73 ARG A C 1
ATOM 538 O O . ARG A 1 73 ? -6.351 -0.209 10.375 1.00 98.38 73 ARG A O 1
ATOM 545 N N . ALA A 1 74 ? -4.440 0.322 9.314 1.00 98.75 74 ALA A N 1
ATOM 546 C CA . ALA A 1 74 ? -4.440 -0.836 8.427 1.00 98.75 74 ALA A CA 1
ATOM 547 C C . ALA A 1 74 ? -3.084 -1.556 8.365 1.00 98.75 74 ALA A C 1
ATOM 549 O O . ALA A 1 74 ? -2.037 -1.013 8.720 1.00 98.75 74 ALA A O 1
ATOM 550 N N . ILE A 1 75 ? -3.116 -2.786 7.861 1.00 98.81 75 ILE A N 1
ATOM 551 C CA . ILE A 1 75 ? -1.955 -3.564 7.442 1.00 98.81 75 ILE A CA 1
ATOM 552 C C . ILE A 1 75 ? -2.081 -3.781 5.934 1.00 98.81 75 ILE A C 1
ATOM 554 O O . ILE A 1 75 ? -3.023 -4.418 5.469 1.00 98.81 75 ILE A O 1
ATOM 558 N N . LEU A 1 76 ? -1.134 -3.253 5.166 1.00 98.75 76 LEU A N 1
ATOM 559 C CA . LEU A 1 76 ? -1.008 -3.519 3.737 1.00 98.75 76 LEU A CA 1
ATOM 560 C C . LEU A 1 76 ? 0.062 -4.590 3.554 1.00 98.75 76 LEU A C 1
ATOM 562 O O . LEU A 1 76 ? 1.244 -4.320 3.769 1.00 98.75 76 LEU A O 1
ATOM 566 N N . ASP A 1 77 ? -0.337 -5.806 3.197 1.00 98.50 77 ASP A N 1
ATOM 567 C CA . ASP A 1 77 ? 0.609 -6.903 3.005 1.00 98.50 77 ASP A CA 1
ATOM 568 C C . ASP A 1 77 ? 1.448 -6.713 1.721 1.00 98.50 77 ASP A C 1
ATOM 570 O O . ASP A 1 77 ? 1.325 -5.725 0.982 1.00 98.50 77 ASP A O 1
ATOM 574 N N . LYS A 1 78 ? 2.374 -7.638 1.472 1.00 98.31 78 LYS A N 1
ATOM 575 C CA . LYS A 1 78 ? 3.342 -7.542 0.389 1.00 98.31 78 LYS A CA 1
ATOM 576 C C . LYS A 1 78 ? 2.678 -7.503 -0.978 1.00 98.31 78 LYS A C 1
ATOM 578 O O . LYS A 1 78 ? 1.723 -8.230 -1.254 1.00 98.31 78 LYS A O 1
ATOM 583 N N . ASN A 1 79 ? 3.274 -6.721 -1.871 1.00 98.38 79 ASN A N 1
ATOM 584 C CA . ASN A 1 79 ? 2.890 -6.638 -3.283 1.00 98.38 79 ASN A CA 1
ATOM 585 C C . ASN A 1 79 ? 1.424 -6.214 -3.487 1.00 98.38 79 ASN A C 1
ATOM 587 O O . ASN A 1 79 ? 0.818 -6.545 -4.506 1.00 98.38 79 ASN A O 1
ATOM 591 N N . THR A 1 80 ? 0.844 -5.516 -2.511 1.00 98.56 80 THR A N 1
ATOM 592 C CA . THR A 1 80 ? -0.499 -4.952 -2.632 1.00 98.56 80 THR A CA 1
ATOM 593 C C . THR A 1 80 ? -0.537 -3.899 -3.734 1.00 98.56 80 THR A C 1
ATOM 595 O O . THR A 1 80 ? 0.427 -3.163 -3.959 1.00 98.56 80 THR A O 1
ATOM 598 N N . ARG A 1 81 ? -1.656 -3.862 -4.457 1.00 98.62 81 ARG A N 1
ATOM 599 C CA . ARG A 1 81 ? -1.919 -2.951 -5.574 1.00 98.62 81 ARG A CA 1
ATOM 600 C C . ARG A 1 81 ? -3.111 -2.084 -5.195 1.00 98.62 81 ARG A C 1
ATOM 602 O O . ARG A 1 81 ? -4.255 -2.463 -5.432 1.00 98.62 81 ARG A O 1
ATOM 609 N N . ILE A 1 82 ? -2.856 -0.963 -4.527 1.00 98.69 82 ILE A N 1
ATOM 610 C CA . ILE A 1 82 ? -3.919 -0.053 -4.092 1.00 98.69 82 ILE A CA 1
ATOM 611 C C . ILE A 1 82 ? -4.101 1.029 -5.151 1.00 98.69 82 ILE A C 1
ATOM 613 O O . ILE A 1 82 ? -3.146 1.731 -5.488 1.00 98.69 82 ILE A O 1
ATOM 617 N N . GLY A 1 83 ? -5.322 1.158 -5.658 1.00 98.56 83 GLY A N 1
ATOM 618 C CA . GLY A 1 83 ? -5.689 2.112 -6.693 1.00 98.56 83 GLY A CA 1
ATOM 619 C C . GLY A 1 83 ? -5.557 3.582 -6.301 1.00 98.56 83 GLY A C 1
ATOM 620 O O . GLY A 1 83 ? -5.155 3.946 -5.192 1.00 98.56 83 GLY A O 1
ATOM 621 N N . THR A 1 84 ? -5.911 4.437 -7.251 1.00 98.56 84 THR A N 1
ATOM 622 C CA . T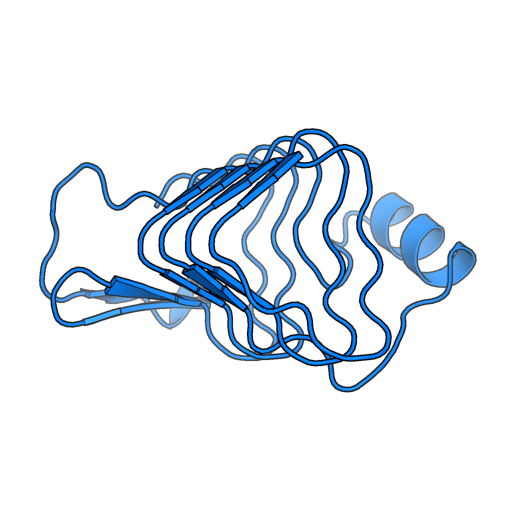HR A 1 84 ? -6.001 5.891 -7.104 1.00 98.56 84 THR A CA 1
ATOM 623 C C . THR A 1 84 ? -7.268 6.272 -6.341 1.00 98.56 84 THR A C 1
ATOM 625 O O . THR A 1 84 ? -8.345 5.739 -6.606 1.00 98.56 84 THR A O 1
ATOM 628 N N . GLY A 1 85 ? -7.163 7.221 -5.409 1.00 98.44 85 GLY A N 1
ATOM 629 C CA . GLY A 1 85 ? -8.313 7.769 -4.679 1.00 98.44 85 GLY A CA 1
ATOM 630 C C . GLY A 1 85 ? -9.023 6.766 -3.764 1.00 98.44 85 GLY A C 1
ATOM 631 O O . GLY A 1 85 ? -10.193 6.955 -3.439 1.00 98.44 85 GLY A O 1
ATOM 632 N N . VAL A 1 86 ? -8.341 5.696 -3.359 1.00 98.75 86 VAL A N 1
ATOM 633 C CA . VAL A 1 86 ? -8.878 4.701 -2.426 1.00 98.75 86 VAL A CA 1
ATOM 634 C C . VAL A 1 86 ? -8.932 5.293 -1.016 1.00 98.75 86 VAL A C 1
ATOM 636 O O . VAL A 1 86 ? -8.072 6.075 -0.612 1.00 98.75 86 VAL A O 1
ATOM 639 N N . THR A 1 87 ? -9.943 4.920 -0.237 1.00 98.75 87 THR A N 1
ATOM 640 C CA . THR A 1 87 ? -10.080 5.312 1.171 1.00 98.75 87 THR A CA 1
ATOM 641 C C . THR A 1 87 ? -10.228 4.067 2.035 1.00 98.75 87 THR A C 1
ATOM 643 O O . THR A 1 87 ? -11.273 3.436 2.003 1.00 98.75 87 THR A O 1
ATOM 646 N N . ILE A 1 88 ? -9.209 3.731 2.823 1.00 98.44 88 ILE A N 1
ATOM 647 C CA . ILE A 1 88 ? -9.229 2.614 3.778 1.00 98.44 88 ILE A CA 1
ATOM 648 C C . ILE A 1 88 ? -9.191 3.204 5.181 1.00 98.44 88 ILE A C 1
ATOM 650 O O . ILE A 1 88 ? -8.123 3.578 5.665 1.00 98.44 88 ILE A O 1
ATOM 654 N N . VAL A 1 89 ? -10.351 3.361 5.813 1.00 98.06 89 VAL A N 1
ATOM 655 C CA . VAL A 1 89 ? -10.455 3.990 7.139 1.00 98.06 89 VAL A CA 1
ATOM 656 C C . VAL A 1 89 ? -11.436 3.291 8.082 1.00 98.06 89 VAL A C 1
ATOM 658 O O . VAL A 1 89 ? -11.477 3.675 9.248 1.00 98.06 89 VAL A O 1
ATOM 661 N N . ASN A 1 90 ? -12.206 2.298 7.611 1.00 96.44 90 ASN A N 1
ATOM 662 C CA . ASN A 1 90 ? -13.196 1.555 8.400 1.00 96.44 90 ASN A CA 1
ATOM 663 C C . ASN A 1 90 ? -14.162 2.497 9.148 1.00 96.44 90 ASN A C 1
ATOM 665 O O . ASN A 1 90 ? -14.232 2.497 10.379 1.00 96.44 90 ASN A O 1
ATOM 669 N N . LYS A 1 91 ? -14.871 3.355 8.395 1.00 94.06 91 LYS A N 1
ATOM 670 C CA . LYS A 1 91 ? -15.741 4.414 8.962 1.00 94.06 91 LYS A CA 1
ATOM 671 C C . LYS A 1 91 ? -16.828 3.871 9.886 1.00 94.06 91 LYS A C 1
ATOM 673 O O . LYS A 1 91 ? -17.211 4.555 10.828 1.00 94.06 91 LYS A O 1
ATOM 678 N N . ASP A 1 92 ? -17.298 2.660 9.610 1.00 94.50 92 ASP A N 1
ATOM 679 C CA . ASP A 1 92 ? -18.379 2.017 10.355 1.00 94.50 92 ASP A CA 1
ATOM 680 C C . ASP A 1 92 ? -17.881 1.297 11.619 1.00 94.50 92 ASP A C 1
ATOM 682 O O . ASP A 1 92 ? -18.673 0.668 12.316 1.00 94.50 92 ASP A O 1
ATOM 686 N N . HIS A 1 93 ? -16.578 1.385 11.928 1.00 95.00 93 HIS A N 1
ATOM 687 C CA . HIS A 1 93 ? -15.954 0.760 13.097 1.00 95.00 93 HIS A CA 1
ATOM 688 C C . HIS A 1 93 ? -16.249 -0.744 13.200 1.00 95.00 93 HIS A C 1
ATOM 690 O O . HIS A 1 93 ? -16.504 -1.278 14.278 1.00 95.00 93 HIS A O 1
ATOM 696 N N . VAL A 1 94 ? -16.217 -1.439 12.060 1.00 97.31 94 VAL A N 1
ATOM 697 C CA . VAL A 1 94 ? -16.428 -2.887 12.006 1.00 97.31 94 VAL A CA 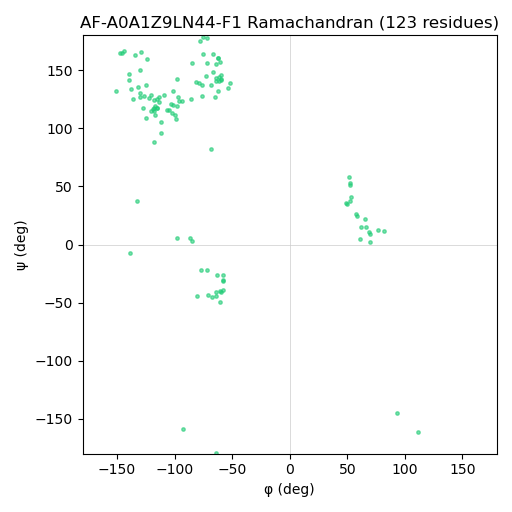1
ATOM 698 C C . VAL A 1 94 ? -15.284 -3.573 12.743 1.00 97.31 94 VAL A C 1
ATOM 700 O O . VAL A 1 94 ? -14.128 -3.311 12.427 1.00 97.31 94 VAL A O 1
ATOM 703 N N . GLU A 1 95 ? -15.586 -4.447 13.703 1.00 97.38 95 GLU A N 1
ATOM 704 C CA . GLU A 1 95 ? -14.558 -5.175 14.462 1.00 97.38 95 GLU A CA 1
ATOM 705 C C . GLU A 1 95 ? -14.020 -6.382 13.690 1.00 97.38 95 GLU A C 1
ATOM 707 O O . GLU A 1 95 ? -12.810 -6.581 13.600 1.00 97.38 95 GLU A O 1
ATOM 712 N N . GLU A 1 96 ? -14.922 -7.153 13.086 1.00 97.81 96 GLU A N 1
ATOM 713 C CA . GLU A 1 96 ? -14.624 -8.419 12.426 1.00 97.81 96 GLU A CA 1
ATOM 714 C C . GLU A 1 96 ? -15.368 -8.498 11.090 1.00 97.81 96 GLU A C 1
ATOM 716 O O . GLU A 1 96 ? -16.590 -8.360 11.038 1.00 97.81 96 GLU A O 1
ATOM 721 N N . ALA A 1 97 ? -14.639 -8.745 10.003 1.00 96.56 97 ALA A N 1
ATOM 722 C CA . ALA A 1 97 ? -15.227 -9.000 8.692 1.00 96.56 97 ALA A CA 1
ATOM 723 C C . ALA A 1 97 ? -14.318 -9.904 7.864 1.00 96.56 97 ALA A C 1
ATOM 725 O O . ALA A 1 97 ? -13.122 -9.643 7.746 1.00 96.56 97 ALA A O 1
ATOM 726 N N . ASP A 1 98 ? -14.890 -10.937 7.251 1.00 95.31 98 ASP A N 1
ATOM 727 C CA . ASP A 1 98 ? -14.217 -11.705 6.206 1.00 95.31 98 ASP A CA 1
ATOM 728 C C . ASP A 1 98 ? -14.721 -11.220 4.847 1.00 95.31 98 ASP A C 1
ATOM 730 O O . ASP A 1 98 ? -15.902 -11.363 4.530 1.00 95.31 98 ASP A O 1
ATOM 734 N N . ARG A 1 99 ? -13.833 -10.570 4.095 1.00 94.62 99 ARG A N 1
ATOM 735 C CA . ARG A 1 99 ? -14.066 -10.089 2.726 1.00 94.62 99 ARG A CA 1
ATOM 736 C C . ARG A 1 99 ? -12.895 -10.486 1.833 1.00 94.62 99 ARG A C 1
ATOM 738 O O . ARG A 1 99 ? -12.419 -9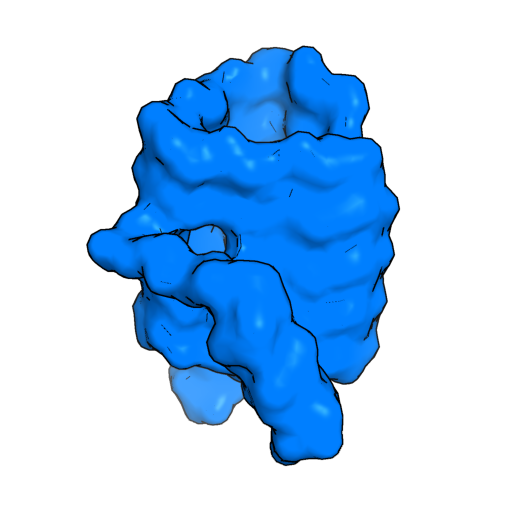.712 1.003 1.00 94.62 99 ARG A O 1
ATOM 745 N N . SER A 1 100 ? -12.368 -11.687 2.067 1.00 91.81 100 SER A N 1
ATOM 746 C CA . SER A 1 100 ? -11.209 -12.222 1.349 1.00 91.81 100 SER A CA 1
ATOM 747 C C . SER A 1 100 ? -11.421 -12.290 -0.170 1.00 91.81 100 SER A C 1
ATOM 749 O O . SER A 1 100 ? -10.467 -12.142 -0.929 1.00 91.81 100 SER A O 1
ATOM 751 N N . ASP A 1 101 ? -12.667 -12.406 -0.630 1.00 94.69 101 ASP A N 1
ATOM 752 C CA . ASP A 1 101 ? -13.075 -12.269 -2.033 1.00 94.69 101 ASP A CA 1
ATOM 753 C C . ASP A 1 101 ? -12.818 -10.863 -2.614 1.00 94.69 101 ASP A C 1
ATOM 755 O O . ASP A 1 101 ? -12.596 -10.715 -3.814 1.00 94.69 101 ASP A O 1
ATOM 759 N N . GLN A 1 102 ? -12.787 -9.840 -1.758 1.00 95.94 102 GLN A N 1
ATOM 760 C CA . GLN A 1 102 ? -12.471 -8.443 -2.080 1.00 95.94 102 GLN A CA 1
ATOM 761 C C . GLN A 1 102 ? -11.009 -8.083 -1.763 1.00 95.94 102 GLN A C 1
ATOM 763 O O . GLN A 1 102 ? -10.614 -6.923 -1.880 1.00 95.94 102 GLN A O 1
ATOM 768 N N . GLY A 1 103 ? -10.190 -9.060 -1.357 1.00 97.00 103 GLY A N 1
ATOM 769 C CA . GLY A 1 103 ? -8.761 -8.872 -1.115 1.00 97.00 103 GLY A CA 1
ATOM 770 C C . GLY A 1 103 ? -8.402 -8.275 0.248 1.00 97.00 103 GLY A C 1
ATOM 771 O O . GLY A 1 103 ? -7.251 -7.878 0.452 1.00 97.00 103 GLY A O 1
ATOM 772 N N . PHE A 1 104 ? -9.347 -8.195 1.190 1.00 98.38 104 PHE A N 1
ATOM 773 C CA . PHE A 1 104 ? -9.073 -7.717 2.544 1.00 98.38 104 PHE A CA 1
ATOM 774 C C . PHE A 1 104 ? -9.944 -8.399 3.599 1.00 98.38 104 PHE A C 1
ATOM 776 O O . PHE A 1 104 ? -10.958 -9.018 3.313 1.00 98.38 104 PHE A O 1
ATOM 783 N N . TYR A 1 105 ? -9.565 -8.273 4.859 1.00 98.06 105 TYR A N 1
ATOM 784 C CA . TYR A 1 105 ? -10.406 -8.659 5.987 1.00 98.06 105 TYR A CA 1
ATOM 785 C C . TYR A 1 105 ? -10.196 -7.673 7.134 1.00 98.06 105 TYR A C 1
ATOM 787 O O . TYR A 1 105 ? -9.261 -6.873 7.108 1.00 98.06 105 TYR A O 1
ATOM 795 N N . ILE A 1 106 ? -11.071 -7.699 8.134 1.00 98.31 106 ILE A N 1
ATOM 796 C CA . ILE A 1 106 ? -10.971 -6.843 9.318 1.00 98.31 106 ILE A CA 1
ATOM 797 C C . ILE A 1 106 ? -10.874 -7.735 10.552 1.00 98.31 106 ILE A C 1
ATOM 799 O O . ILE A 1 106 ? -11.696 -8.640 10.700 1.00 98.31 106 ILE A O 1
ATOM 803 N N . ARG A 1 107 ? -9.865 -7.489 11.398 1.00 97.94 107 ARG A N 1
ATOM 804 C CA . ARG A 1 107 ? -9.694 -8.110 12.726 1.00 97.94 107 ARG A CA 1
ATOM 805 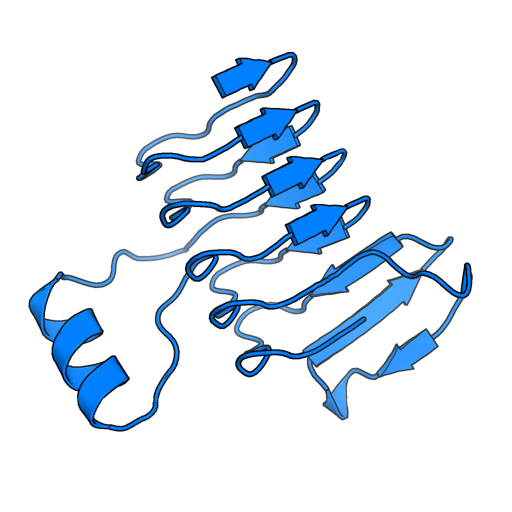C C . ARG A 1 107 ? -9.427 -7.034 13.768 1.00 97.94 107 ARG A C 1
ATOM 807 O O . ARG A 1 107 ? -8.539 -6.206 13.554 1.00 97.94 107 ARG A O 1
ATOM 814 N N . ASN A 1 108 ? -10.141 -7.044 14.890 1.00 96.75 108 ASN A N 1
ATOM 815 C CA . ASN A 1 108 ? -10.040 -6.027 15.953 1.00 96.75 108 ASN A CA 1
ATOM 816 C C . ASN A 1 108 ? -10.116 -4.572 15.423 1.00 96.75 108 ASN A C 1
ATOM 818 O O . ASN A 1 108 ? -9.378 -3.665 15.848 1.00 96.75 108 ASN A O 1
ATOM 822 N N . GLY A 1 109 ? -10.930 -4.370 14.386 1.00 96.38 109 GLY A N 1
ATOM 823 C CA . GLY A 1 109 ? -11.094 -3.098 13.686 1.00 96.38 109 GLY A CA 1
ATOM 824 C C . GLY A 1 109 ? -9.894 -2.630 12.857 1.00 96.38 109 GLY A C 1
ATOM 825 O O . GLY A 1 109 ? -9.872 -1.469 12.439 1.00 96.38 109 GLY A O 1
ATOM 826 N N . ILE A 1 110 ? -8.892 -3.486 12.639 1.00 98.25 110 ILE A N 1
ATOM 827 C CA . ILE A 1 110 ? -7.744 -3.233 11.762 1.00 98.25 110 ILE A CA 1
ATOM 828 C C . ILE A 1 110 ? -8.040 -3.847 10.398 1.00 98.25 110 ILE A C 1
ATOM 830 O O . ILE A 1 110 ? -8.278 -5.052 10.295 1.00 98.25 110 ILE A O 1
ATOM 834 N N . VAL A 1 111 ? -7.992 -3.028 9.347 1.00 98.62 111 VAL A N 1
ATOM 835 C CA . VAL A 1 111 ? -8.125 -3.518 7.970 1.00 98.62 111 VAL A CA 1
ATOM 836 C C . VAL A 1 111 ? -6.822 -4.186 7.552 1.00 98.62 111 VAL A C 1
ATOM 838 O O . VAL A 1 111 ? -5.760 -3.579 7.650 1.00 98.62 111 VAL A O 1
ATOM 841 N N . VAL A 1 112 ? -6.885 -5.413 7.050 1.00 98.62 112 VAL A N 1
ATOM 842 C CA . VAL A 1 112 ? -5.732 -6.136 6.511 1.00 98.62 112 VAL A CA 1
ATOM 843 C C . VAL A 1 112 ? -5.963 -6.405 5.034 1.00 98.62 112 VAL A C 1
ATOM 845 O O . VAL A 1 112 ? -6.824 -7.204 4.676 1.00 98.62 112 VAL A O 1
ATOM 848 N N . VAL A 1 113 ? -5.188 -5.744 4.176 1.00 98.69 113 VAL A N 1
ATOM 849 C CA . VAL A 1 113 ? -5.179 -6.007 2.734 1.00 98.69 113 VAL A CA 1
ATOM 850 C C . VAL A 1 113 ? -4.216 -7.155 2.459 1.00 98.69 113 VAL A C 1
ATOM 852 O O . VAL A 1 113 ? -3.053 -7.099 2.858 1.00 98.69 113 VAL A O 1
ATOM 855 N N . GLN A 1 114 ? -4.702 -8.197 1.789 1.00 98.38 114 GLN A N 1
ATOM 856 C CA . GLN A 1 114 ? -3.982 -9.454 1.602 1.00 98.38 114 GLN A CA 1
ATOM 857 C C . GLN A 1 114 ? -2.804 -9.324 0.628 1.00 98.38 114 GLN A C 1
ATOM 859 O O . GLN A 1 114 ? -2.786 -8.472 -0.264 1.00 98.38 114 GLN A O 1
ATOM 864 N N . LYS A 1 115 ? -1.823 -10.225 0.754 1.00 98.31 115 LYS A N 1
ATOM 865 C CA . LYS A 1 115 ? -0.690 -10.306 -0.175 1.00 98.31 115 LYS A CA 1
ATOM 866 C C . LYS A 1 115 ? -1.175 -10.415 -1.623 1.00 98.31 115 LYS A C 1
ATOM 868 O O . LYS A 1 115 ? -2.029 -11.242 -1.933 1.00 98.31 115 LYS A O 1
ATOM 873 N N . ASN A 1 116 ? -0.567 -9.636 -2.517 1.00 98.06 116 ASN A N 1
ATOM 874 C CA . ASN A 1 116 ? -0.910 -9.545 -3.944 1.00 98.06 116 ASN A CA 1
ATOM 875 C C . ASN A 1 116 ? -2.343 -9.058 -4.247 1.00 98.06 116 ASN A C 1
ATOM 877 O O . ASN A 1 116 ? -2.734 -9.045 -5.417 1.00 98.06 116 ASN A O 1
ATOM 881 N N . ALA A 1 117 ? -3.133 -8.668 -3.241 1.00 98.31 117 ALA A N 1
ATOM 882 C CA . ALA A 1 117 ? -4.481 -8.176 -3.475 1.00 98.31 117 ALA A CA 1
ATOM 883 C C . ALA A 1 117 ? -4.457 -6.844 -4.226 1.00 98.31 117 ALA A C 1
ATOM 885 O O . ALA A 1 117 ? -3.547 -6.021 -4.072 1.00 98.31 117 ALA A O 1
ATOM 886 N N . THR A 1 118 ? -5.494 -6.646 -5.034 1.00 98.50 118 THR A N 1
ATOM 887 C CA . THR A 1 118 ? -5.728 -5.407 -5.770 1.00 98.50 118 THR A CA 1
ATOM 888 C C . THR A 1 118 ? -6.980 -4.745 -5.225 1.00 98.50 118 THR A C 1
ATOM 890 O O . THR A 1 118 ? -8.045 -5.353 -5.244 1.00 98.50 118 THR A O 1
ATOM 893 N N . ILE A 1 119 ? -6.846 -3.506 -4.758 1.00 98.50 119 ILE A N 1
ATOM 894 C CA . ILE A 1 119 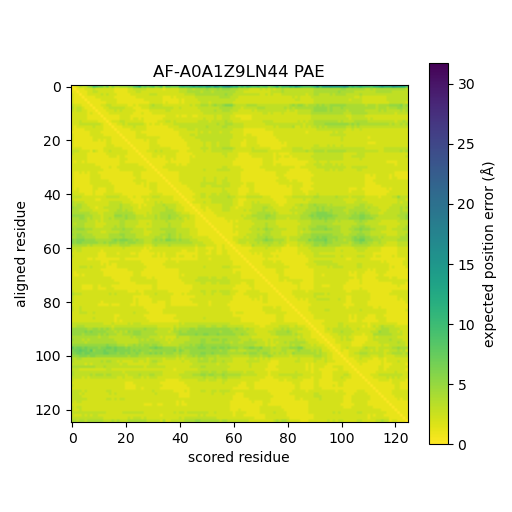? -7.969 -2.673 -4.330 1.00 98.50 119 ILE A CA 1
ATOM 895 C C . ILE A 1 119 ? -8.241 -1.661 -5.450 1.00 98.50 119 ILE A C 1
ATOM 897 O O . ILE A 1 119 ? -7.370 -0.823 -5.701 1.00 98.50 119 ILE A O 1
ATOM 901 N N . PRO A 1 120 ? -9.393 -1.741 -6.145 1.00 98.25 120 PRO A N 1
ATOM 902 C CA . PRO A 1 120 ? -9.694 -0.890 -7.296 1.00 98.25 120 PRO A CA 1
ATOM 903 C C . PRO A 1 120 ? -9.711 0.604 -6.972 1.00 98.25 120 PRO A C 1
ATOM 905 O O . PRO A 1 120 ? -9.966 0.997 -5.833 1.00 98.25 120 PRO A O 1
ATOM 908 N N . ASP A 1 121 ? -9.513 1.435 -7.993 1.00 98.38 121 ASP A N 1
ATOM 909 C CA . ASP A 1 121 ? -9.606 2.894 -7.889 1.00 98.38 121 ASP A CA 1
ATOM 910 C C . ASP A 1 121 ? -10.928 3.344 -7.243 1.00 98.38 121 ASP A C 1
ATOM 912 O O . ASP A 1 121 ? -11.996 2.792 -7.508 1.00 98.38 121 ASP A O 1
ATOM 916 N N . GLY A 1 122 ? -10.858 4.356 -6.375 1.00 98.25 122 GLY A N 1
ATOM 917 C CA . GLY A 1 122 ? -12.026 4.942 -5.709 1.00 98.25 122 GLY A CA 1
ATOM 918 C C . GLY A 1 122 ? -12.712 4.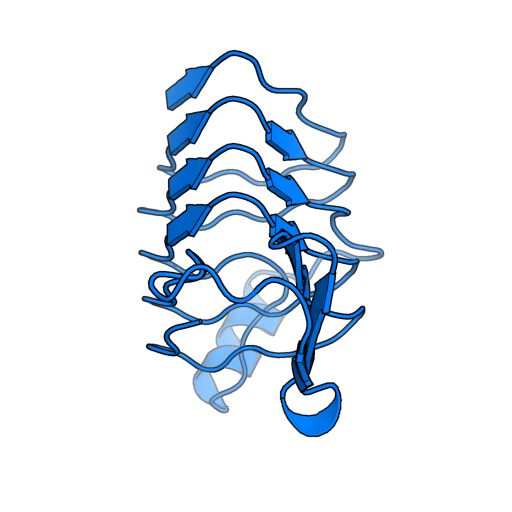061 -4.657 1.00 98.25 122 GLY A C 1
ATOM 919 O O . GLY A 1 122 ? -13.719 4.483 -4.088 1.00 98.25 122 GLY A O 1
ATOM 920 N N . THR A 1 123 ? -12.199 2.858 -4.373 1.00 98.25 123 THR A N 1
ATOM 921 C CA . THR A 1 123 ? -12.787 1.955 -3.369 1.00 98.25 123 THR A CA 1
ATOM 922 C C . THR A 1 123 ? -12.783 2.591 -1.976 1.00 98.25 123 THR A C 1
ATOM 924 O O . THR A 1 123 ? -11.806 3.226 -1.574 1.00 98.25 123 THR A O 1
ATOM 927 N N . VAL A 1 124 ? -13.864 2.385 -1.217 1.00 97.94 124 VAL A N 1
ATOM 928 C CA . VAL A 1 124 ? -13.996 2.824 0.179 1.00 97.94 124 VAL A CA 1
ATOM 929 C C . VAL A 1 124 ? -14.174 1.605 1.082 1.00 97.94 124 VAL A C 1
ATOM 931 O O . VAL A 1 124 ? -15.082 0.806 0.857 1.00 97.94 124 VAL A O 1
ATOM 934 N N . ILE A 1 125 ? -13.302 1.484 2.085 1.00 95.62 125 ILE A N 1
ATOM 935 C CA . ILE A 1 125 ? -13.260 0.418 3.097 1.00 95.62 125 ILE A CA 1
ATOM 936 C C . ILE A 1 125 ? -13.334 1.037 4.492 1.00 95.62 125 ILE A C 1
ATOM 938 O O . ILE A 1 125 ? -12.566 1.990 4.782 1.00 95.62 125 ILE A O 1
#

Sequence (125 aa):
QITNSIVGEGSILKSCSIHHCVLGVRSRIESDVVLQDTLVMGADFFESSDERALLQERGGIPVGVGKGTTVKRAILDKNTRIGTGVTIVNKDHVEEADRSDQGFYIRNGIVVVQKNATIPDGTVI

Foldseek 3Di:
DAECEDAEALEAEDQEAHYNEYAAYQAYYDHLEYHELEYENHEPDDDDPVNCVVCVVVVHFAFHAEYNEYAYQEYEHYREREYHQEYHDLPVQDQWADPVVQQWTHHRSYIYRHHNHYHYHNHYD

Radius of gyration: 13.37 Å; Cα contacts (8 Å, |Δi|>4): 359; chains: 1; bounding box: 34×27×36 Å

Solvent-accessible surface area (backbone atoms only — not comparable to full-atom values): 6042 Å² total; per-residue (Å²): 87,82,42,80,54,50,78,33,61,77,50,46,74,50,67,32,36,39,35,47,26,40,37,24,39,38,24,36,39,33,40,57,20,38,40,29,52,26,41,34,52,18,32,95,66,83,80,52,73,65,58,40,51,55,35,44,78,71,73,42,66,51,71,26,41,25,41,50,17,37,39,36,42,30,37,40,32,39,44,23,14,34,20,40,46,20,37,38,59,47,87,81,65,55,42,71,45,89,38,66,94,68,27,26,36,27,55,88,46,31,40,35,36,37,66,62,22,60,43,58,62,58,41,78,68

Mean predicted aligned error: 2.29 Å

pLDDT: mean 97.6, std 1.49, range [91.19, 98.81]

Nearest PDB structures (foldseek):
  1yp2-assembly1_B  TM=1.002E+00  e=2.083E-14  Solanum tuberosum
  1yp2-assembly1_A  TM=9.905E-01  e=1.588E-14  Solanum tuberosum
  1yp4-assembly1_D  TM=9.973E-01  e=1.555E-13  Solanum tuberosum
  1yp4-assembly1_C  TM=9.977E-01  e=2.275E-13  Solanum tuberosum
  1yp3-assembly1_B  TM=9.003E-01  e=7.122E-13  Solanum tuberosum